Protein AF-A0A9P9SRN6-F1 (afdb_monomer_lite)

pLDDT: mean 82.01, std 15.77, range [33.56, 95.62]

Structure (mmCIF, N/CA/C/O backbone):
data_AF-A0A9P9SRN6-F1
#
_entry.id   AF-A0A9P9SRN6-F1
#
loop_
_atom_site.group_PDB
_atom_site.id
_atom_site.type_symbol
_atom_site.label_atom_id
_atom_site.label_alt_id
_atom_site.label_comp_id
_atom_site.label_asym_id
_atom_site.label_entity_id
_atom_site.label_seq_id
_atom_site.pdbx_PDB_ins_code
_atom_site.Cartn_x
_atom_site.Cartn_y
_atom_site.Cartn_z
_atom_site.occupancy
_atom_site.B_iso_or_equiv
_atom_site.auth_seq_id
_atom_site.auth_comp_id
_atom_site.auth_asym_id
_atom_site.auth_atom_id
_atom_site.pdbx_PDB_model_num
ATOM 1 N N . MET A 1 1 ? 17.552 -17.529 63.521 1.00 38.28 1 MET A N 1
ATOM 2 C CA . MET A 1 1 ? 16.503 -17.964 62.575 1.00 38.28 1 MET A CA 1
ATOM 3 C C . MET A 1 1 ? 16.502 -16.962 61.429 1.00 38.28 1 MET A C 1
ATOM 5 O O . MET A 1 1 ? 16.039 -15.848 61.618 1.00 38.28 1 MET A O 1
ATOM 9 N N . HIS A 1 2 ? 17.182 -17.277 60.326 1.00 33.56 2 HIS A N 1
ATOM 10 C CA . HIS A 1 2 ? 17.248 -16.427 59.132 1.00 33.56 2 HIS A CA 1
ATOM 11 C C . HIS A 1 2 ? 16.210 -16.946 58.132 1.00 33.56 2 HIS A C 1
ATOM 13 O O . HIS A 1 2 ? 16.307 -18.093 57.706 1.00 33.56 2 HIS A O 1
ATOM 19 N N . PHE A 1 3 ? 15.218 -16.123 57.796 1.00 37.53 3 PHE A N 1
ATOM 20 C CA . PHE A 1 3 ? 14.291 -16.382 56.696 1.00 37.53 3 PHE A CA 1
ATOM 21 C C . PHE A 1 3 ? 14.774 -15.595 55.477 1.00 37.53 3 PHE A C 1
ATOM 23 O O . PHE A 1 3 ? 14.625 -14.377 55.419 1.00 37.53 3 PHE A O 1
ATOM 30 N N . SER A 1 4 ? 15.374 -16.291 54.514 1.00 39.56 4 SER A N 1
ATOM 31 C CA . SER A 1 4 ? 15.637 -15.746 53.184 1.00 39.56 4 SER A CA 1
ATOM 32 C C . SER A 1 4 ? 14.358 -15.847 52.356 1.00 39.56 4 SER A C 1
ATOM 34 O O . SER A 1 4 ? 13.990 -16.930 51.910 1.00 39.56 4 SER A O 1
ATOM 36 N N . PHE A 1 5 ? 13.675 -14.720 52.157 1.00 40.72 5 PHE A N 1
ATOM 37 C CA . PHE A 1 5 ? 12.649 -14.588 51.124 1.00 40.72 5 PHE A CA 1
ATOM 38 C C . PHE A 1 5 ? 13.340 -14.286 49.792 1.00 40.72 5 PHE A C 1
ATOM 40 O O . PHE A 1 5 ? 13.878 -13.200 49.583 1.00 40.72 5 PHE A O 1
ATOM 47 N N . VAL A 1 6 ? 13.344 -15.276 48.903 1.00 45.03 6 VAL A N 1
ATOM 48 C CA . VAL A 1 6 ? 13.721 -15.116 47.498 1.00 45.03 6 VAL A CA 1
ATOM 49 C C . VAL A 1 6 ? 12.597 -14.339 46.81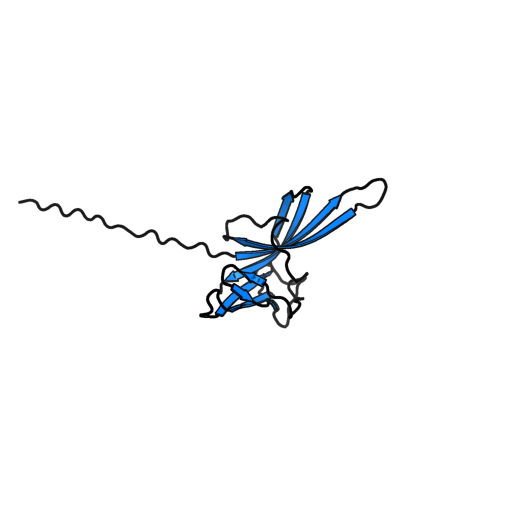3 1.00 45.03 6 VAL A C 1
ATOM 51 O O . VAL A 1 6 ? 11.523 -14.879 46.563 1.00 45.03 6 VAL A O 1
ATOM 54 N N . TYR A 1 7 ? 12.829 -13.058 46.528 1.00 41.28 7 TYR A N 1
ATOM 55 C CA . TYR A 1 7 ? 11.989 -12.290 45.612 1.00 41.28 7 TYR A CA 1
ATOM 56 C C . TYR A 1 7 ? 12.354 -12.678 44.175 1.00 41.28 7 TYR A C 1
ATOM 58 O O . TYR A 1 7 ? 13.201 -12.057 43.538 1.00 41.28 7 TYR A O 1
ATOM 66 N N . SER A 1 8 ? 11.708 -13.720 43.655 1.00 49.66 8 SER A N 1
ATOM 67 C CA . SER A 1 8 ? 11.585 -13.920 42.211 1.00 49.66 8 SER A CA 1
ATOM 68 C C . SER A 1 8 ? 10.419 -13.071 41.713 1.00 49.66 8 SER A C 1
ATOM 70 O O . SER A 1 8 ? 9.288 -13.542 41.628 1.00 49.66 8 SER A O 1
ATOM 72 N N . LEU A 1 9 ? 10.685 -11.801 41.409 1.00 47.06 9 LEU A N 1
ATOM 73 C CA . LEU A 1 9 ? 9.760 -10.977 40.635 1.00 47.06 9 LEU A CA 1
ATOM 74 C C . LEU A 1 9 ? 10.061 -11.177 39.150 1.00 47.06 9 LEU A C 1
ATOM 76 O O . LEU A 1 9 ? 10.939 -10.549 38.565 1.00 47.06 9 LEU A O 1
ATOM 80 N N . LEU A 1 10 ? 9.301 -12.111 38.580 1.00 48.94 10 LEU A N 1
ATOM 81 C CA . LEU A 1 10 ? 8.955 -12.186 37.168 1.00 48.94 10 LEU A CA 1
ATOM 82 C C . LEU A 1 10 ? 8.357 -10.838 36.741 1.00 48.94 10 LEU A C 1
ATOM 84 O O . LEU A 1 10 ? 7.170 -10.589 36.942 1.00 48.94 10 LEU A O 1
ATOM 88 N N . LEU A 1 11 ? 9.170 -9.962 36.156 1.00 50.97 11 LEU A N 1
ATOM 89 C CA . LEU A 1 11 ? 8.656 -8.869 35.340 1.00 50.97 11 LEU A CA 1
ATOM 90 C C . LEU A 1 11 ? 8.428 -9.421 33.939 1.00 50.97 11 LEU A C 1
ATOM 92 O O . LEU A 1 11 ? 9.333 -9.531 33.117 1.00 50.97 11 LEU A O 1
ATOM 96 N N . SER A 1 12 ? 7.180 -9.848 33.759 1.00 44.97 12 SER A N 1
ATOM 97 C CA . SER A 1 12 ? 6.431 -9.877 32.511 1.00 44.97 12 SER A CA 1
ATOM 98 C C . SER A 1 12 ? 7.068 -9.008 31.426 1.00 44.97 12 SER A C 1
ATOM 100 O O . SER A 1 12 ? 6.952 -7.781 31.450 1.00 44.97 12 SER A O 1
ATOM 102 N N . GLY A 1 13 ? 7.713 -9.662 30.461 1.00 36.66 13 GLY A N 1
ATOM 103 C CA . GLY A 1 13 ? 7.937 -9.055 29.163 1.00 36.66 13 GLY A CA 1
ATOM 104 C C . GLY A 1 13 ? 6.569 -8.699 28.602 1.00 36.66 13 GLY A C 1
ATOM 105 O O . GLY A 1 13 ? 5.765 -9.584 28.310 1.00 36.66 13 GLY A O 1
ATOM 106 N N . PHE A 1 14 ? 6.278 -7.406 28.509 1.00 41.09 14 PHE A N 1
ATOM 107 C CA . PHE A 1 14 ? 5.254 -6.935 27.598 1.00 41.09 14 PHE A CA 1
ATOM 108 C C . PHE A 1 14 ? 5.730 -7.367 26.215 1.00 41.09 14 PHE A C 1
ATOM 110 O O . PHE A 1 14 ? 6.653 -6.777 25.658 1.00 41.09 14 PHE A O 1
ATOM 117 N N . ALA A 1 15 ? 5.160 -8.451 25.693 1.00 38.47 15 ALA A N 1
ATOM 118 C CA . ALA A 1 15 ? 5.183 -8.682 24.267 1.00 38.47 15 ALA A CA 1
ATOM 119 C C . ALA A 1 15 ? 4.396 -7.513 23.673 1.00 38.47 15 ALA A C 1
ATOM 121 O O . ALA A 1 15 ? 3.167 -7.518 23.671 1.00 38.47 15 ALA A O 1
ATOM 122 N N . VAL A 1 16 ? 5.108 -6.461 23.268 1.00 42.44 16 VAL A N 1
ATOM 123 C CA . VAL A 1 16 ? 4.588 -5.520 22.286 1.00 42.44 16 VAL A CA 1
ATOM 124 C C . VAL A 1 16 ? 4.305 -6.395 21.076 1.00 42.44 16 VAL A C 1
ATOM 126 O O . VAL A 1 16 ? 5.230 -6.835 20.397 1.00 42.44 16 VAL A O 1
ATOM 129 N N . THR A 1 17 ? 3.044 -6.773 20.882 1.00 53.72 17 THR A N 1
ATOM 130 C CA . THR A 1 17 ? 2.614 -7.355 19.617 1.00 53.72 17 THR A CA 1
ATOM 131 C C . THR A 1 17 ? 2.920 -6.280 18.590 1.00 53.72 17 THR A C 1
ATOM 133 O O . THR A 1 17 ? 2.297 -5.218 18.637 1.00 53.72 17 THR A O 1
ATOM 136 N N . ALA A 1 18 ? 3.954 -6.488 17.773 1.00 57.84 18 ALA A N 1
ATOM 137 C CA . ALA A 1 18 ? 4.296 -5.555 16.713 1.00 57.84 18 ALA A CA 1
ATOM 138 C C . ALA A 1 18 ? 3.019 -5.306 15.907 1.00 57.84 18 ALA A C 1
ATOM 140 O O . ALA A 1 18 ? 2.361 -6.251 15.476 1.00 57.84 18 ALA A O 1
ATOM 141 N N . GLN A 1 19 ? 2.600 -4.049 15.836 1.00 73.81 19 GLN A N 1
ATOM 142 C CA . GLN A 1 19 ? 1.401 -3.684 15.108 1.00 73.81 19 GLN A CA 1
ATOM 143 C C . GLN A 1 19 ? 1.744 -3.774 13.624 1.00 73.81 19 GLN A C 1
ATOM 145 O O . GLN A 1 19 ? 2.650 -3.078 13.163 1.00 73.81 19 GLN A O 1
ATOM 150 N N . ASP A 1 20 ? 1.061 -4.655 12.898 1.00 87.00 20 ASP A N 1
ATOM 151 C CA . ASP A 1 20 ? 1.281 -4.779 11.463 1.00 87.00 20 ASP A CA 1
ATOM 152 C C . ASP A 1 20 ? 0.818 -3.503 10.760 1.00 87.00 20 ASP A C 1
ATOM 154 O O . ASP A 1 20 ? -0.278 -2.984 11.008 1.00 87.00 20 ASP A O 1
ATOM 158 N N . ILE A 1 21 ? 1.668 -3.011 9.868 1.00 93.06 21 ILE A N 1
ATOM 159 C CA . ILE A 1 21 ? 1.394 -1.878 8.997 1.00 93.06 21 ILE A CA 1
ATOM 160 C C . ILE A 1 21 ? 1.245 -2.368 7.559 1.00 93.06 21 ILE A C 1
ATOM 162 O O . ILE A 1 21 ? 1.921 -3.302 7.128 1.00 93.06 21 ILE A O 1
ATOM 166 N N . GLY A 1 22 ? 0.343 -1.729 6.822 1.00 94.19 22 GLY A N 1
ATOM 167 C CA . GLY A 1 22 ? 0.101 -2.008 5.412 1.00 94.19 22 GLY A CA 1
ATOM 168 C C . GLY A 1 22 ? 0.949 -1.088 4.554 1.00 94.19 22 GLY A C 1
ATOM 169 O O . GLY A 1 22 ? 0.802 0.127 4.649 1.00 94.19 22 GLY A O 1
ATOM 170 N N . ARG A 1 23 ? 1.827 -1.630 3.716 1.00 94.06 23 ARG A N 1
ATOM 171 C CA . ARG A 1 23 ? 2.611 -0.864 2.738 1.00 94.06 23 ARG A CA 1
ATOM 172 C C . ARG A 1 23 ? 2.051 -1.138 1.355 1.00 94.06 23 ARG A C 1
ATOM 174 O O . ARG A 1 23 ? 2.055 -2.282 0.914 1.00 94.06 23 ARG A O 1
ATOM 181 N N . PHE A 1 24 ? 1.569 -0.096 0.689 1.00 92.88 24 PHE A N 1
ATOM 182 C CA . PHE A 1 24 ? 1.016 -0.196 -0.657 1.00 92.88 24 PHE A CA 1
ATOM 183 C C . PHE A 1 24 ? 2.058 0.303 -1.640 1.00 92.88 24 PHE A C 1
ATOM 185 O O . PHE A 1 24 ? 2.528 1.442 -1.533 1.00 92.88 24 PHE A O 1
ATOM 192 N N . ALA A 1 25 ? 2.426 -0.559 -2.578 1.00 91.88 25 ALA A N 1
ATOM 193 C CA . ALA A 1 25 ? 3.502 -0.316 -3.516 1.00 91.88 25 ALA A CA 1
ATOM 194 C C . ALA A 1 25 ? 3.022 -0.462 -4.957 1.00 91.88 25 ALA A C 1
ATOM 196 O O . ALA A 1 25 ? 2.296 -1.393 -5.291 1.00 91.88 25 ALA A O 1
ATOM 197 N N . PHE A 1 26 ? 3.471 0.450 -5.812 1.00 90.44 26 PHE A N 1
ATOM 198 C CA . PHE A 1 26 ? 3.444 0.277 -7.256 1.00 90.44 26 PHE A CA 1
ATOM 199 C C . PHE A 1 26 ? 4.807 -0.248 -7.699 1.00 90.44 26 PHE A C 1
ATOM 201 O O . PHE A 1 26 ? 5.827 0.369 -7.390 1.00 90.44 26 PHE A O 1
ATOM 208 N N . CYS A 1 27 ? 4.834 -1.364 -8.418 1.00 90.62 27 CYS A N 1
ATOM 209 C CA . CYS A 1 27 ? 6.056 -1.994 -8.894 1.00 90.62 27 CYS A CA 1
ATOM 210 C C . CYS A 1 27 ? 6.036 -2.153 -10.412 1.00 90.62 27 CYS A C 1
ATOM 212 O O . CYS A 1 27 ? 5.070 -2.662 -10.977 1.00 90.62 27 CYS A O 1
ATOM 214 N N . ASN A 1 28 ? 7.152 -1.808 -11.051 1.00 90.56 28 ASN A N 1
ATOM 215 C CA . ASN A 1 28 ? 7.382 -1.984 -12.482 1.00 90.56 28 ASN A CA 1
ATOM 216 C C . ASN A 1 28 ? 8.615 -2.871 -12.711 1.00 90.56 28 ASN A C 1
ATOM 218 O O . ASN A 1 28 ? 9.631 -2.731 -12.024 1.00 90.56 28 ASN A O 1
ATOM 222 N N . SER A 1 29 ? 8.552 -3.755 -13.705 1.00 87.94 29 SER A N 1
ATOM 223 C CA . SER A 1 29 ? 9.737 -4.387 -14.295 1.00 87.94 29 SER A CA 1
ATOM 224 C C . SER A 1 29 ? 9.702 -4.253 -15.811 1.00 87.94 29 SER A C 1
ATOM 226 O O . SER A 1 29 ? 8.641 -4.337 -16.420 1.00 87.94 29 SER A O 1
ATOM 228 N N . CYS A 1 30 ? 10.863 -4.079 -16.441 1.00 86.81 30 CYS A N 1
ATOM 229 C CA . CYS A 1 30 ? 10.983 -3.999 -17.893 1.00 86.81 30 CYS A CA 1
ATOM 230 C C . CYS A 1 30 ? 12.084 -4.937 -18.388 1.00 86.81 30 CYS A C 1
ATOM 232 O O . CYS A 1 30 ? 13.203 -4.919 -17.875 1.00 86.81 30 CYS A O 1
ATOM 234 N N . ILE A 1 31 ? 11.788 -5.728 -19.420 1.00 86.69 31 ILE A N 1
ATOM 235 C CA . ILE A 1 31 ? 12.745 -6.627 -20.067 1.00 86.69 31 ILE A CA 1
ATOM 236 C C . ILE A 1 31 ? 12.874 -6.332 -21.555 1.00 86.69 31 ILE A C 1
ATOM 238 O O . ILE A 1 31 ? 11.900 -6.089 -22.265 1.00 86.69 31 ILE A O 1
ATOM 242 N N . GLN A 1 32 ? 14.104 -6.392 -22.054 1.00 85.19 32 GLN A N 1
ATOM 243 C CA . GLN A 1 32 ? 14.382 -6.221 -23.472 1.00 85.19 32 GLN A CA 1
ATOM 244 C C . GLN A 1 32 ? 14.133 -7.544 -24.212 1.00 85.19 32 GLN A C 1
ATOM 246 O O . GLN A 1 32 ? 14.917 -8.483 -24.086 1.00 85.19 32 GLN A O 1
ATOM 251 N N . ILE A 1 33 ? 13.066 -7.620 -25.013 1.00 84.44 33 ILE A N 1
ATOM 252 C CA . ILE A 1 33 ? 12.746 -8.802 -25.832 1.00 84.44 33 ILE A CA 1
ATOM 253 C C . ILE A 1 33 ? 13.074 -8.491 -27.301 1.00 84.44 33 ILE A C 1
ATOM 255 O O . ILE A 1 33 ? 12.196 -8.272 -28.130 1.00 84.44 33 ILE A O 1
ATOM 259 N N . GLY A 1 34 ? 14.370 -8.434 -27.624 1.00 82.19 34 GLY A N 1
ATOM 260 C CA . GLY A 1 34 ? 14.863 -8.227 -28.993 1.00 82.19 34 GLY A CA 1
ATOM 261 C C . GLY A 1 34 ? 15.070 -6.759 -29.412 1.00 82.19 34 GLY A C 1
ATOM 262 O O . GLY A 1 34 ? 15.174 -5.869 -28.561 1.00 82.19 34 GLY A O 1
ATOM 263 N N . PRO A 1 35 ? 15.216 -6.491 -30.727 1.00 77.94 35 PRO A N 1
ATOM 264 C CA . PRO A 1 35 ? 15.366 -5.135 -31.247 1.00 77.94 35 PRO A CA 1
ATOM 265 C C . PRO A 1 35 ? 14.014 -4.406 -31.201 1.00 77.94 35 PRO A C 1
ATOM 267 O O . PRO A 1 35 ? 13.132 -4.667 -32.014 1.00 77.94 35 PRO A O 1
ATOM 270 N N . GLY A 1 36 ? 13.844 -3.502 -30.236 1.00 82.75 36 GLY A N 1
ATOM 271 C CA . GLY A 1 36 ? 12.597 -2.765 -30.024 1.00 82.75 36 GLY A CA 1
ATOM 272 C C . GLY A 1 36 ? 12.556 -2.043 -28.679 1.00 82.75 36 GLY A C 1
ATOM 273 O O . GLY A 1 36 ? 13.564 -1.973 -27.974 1.00 82.75 36 GLY A O 1
ATOM 274 N N . ALA A 1 37 ? 11.390 -1.494 -28.333 1.00 83.62 37 ALA A N 1
ATOM 275 C CA . ALA A 1 37 ? 11.130 -0.985 -26.989 1.00 83.62 37 ALA A CA 1
ATOM 276 C C . ALA A 1 37 ? 11.100 -2.147 -25.971 1.00 83.62 37 ALA A C 1
ATOM 278 O O . ALA A 1 37 ? 10.718 -3.261 -26.344 1.00 83.62 37 ALA A O 1
ATOM 279 N N . PRO A 1 38 ? 11.496 -1.917 -24.707 1.00 84.88 38 PRO A N 1
ATOM 280 C CA . PRO A 1 38 ? 11.390 -2.933 -23.668 1.00 84.88 38 PRO A CA 1
ATOM 281 C C . PRO A 1 38 ? 9.921 -3.298 -23.408 1.00 84.88 38 PRO A C 1
ATOM 283 O O . PRO A 1 38 ? 9.031 -2.454 -23.500 1.00 84.88 38 PRO A O 1
ATOM 286 N N . SER A 1 39 ? 9.675 -4.561 -23.068 1.00 87.25 39 SER A N 1
ATOM 287 C CA . SER A 1 39 ? 8.380 -5.034 -22.580 1.00 87.25 39 SER A CA 1
ATOM 288 C C . SER A 1 39 ? 8.322 -4.804 -21.078 1.00 87.25 39 SER A C 1
ATOM 290 O O . SER A 1 39 ? 9.141 -5.368 -20.353 1.00 87.25 39 SER A O 1
ATOM 292 N N . CYS A 1 40 ? 7.368 -4.001 -20.619 1.00 86.75 40 CYS A N 1
ATOM 293 C CA . CYS A 1 40 ? 7.202 -3.674 -19.208 1.00 86.75 40 CYS A CA 1
ATOM 294 C C . CYS A 1 40 ? 5.958 -4.338 -18.612 1.00 86.75 40 CYS A C 1
ATOM 296 O O . CYS A 1 40 ? 4.958 -4.518 -19.306 1.00 86.75 40 CYS A O 1
ATOM 298 N N . THR A 1 41 ? 6.042 -4.681 -17.332 1.00 87.12 41 THR A N 1
ATOM 299 C CA . THR A 1 41 ? 4.962 -5.235 -16.517 1.00 87.12 41 THR A CA 1
ATOM 300 C C . THR A 1 41 ? 4.840 -4.396 -15.257 1.00 87.12 41 THR A C 1
ATOM 302 O O . THR A 1 41 ? 5.830 -4.211 -14.546 1.00 87.12 41 THR A O 1
ATOM 305 N N . ASP A 1 42 ? 3.622 -3.949 -14.981 1.00 87.75 42 ASP A N 1
ATOM 306 C CA . ASP A 1 42 ? 3.258 -3.130 -13.829 1.00 87.75 42 ASP A CA 1
ATOM 307 C C . ASP A 1 42 ? 2.332 -3.906 -12.888 1.00 87.75 42 ASP A C 1
ATOM 309 O O . ASP A 1 42 ? 1.571 -4.769 -13.335 1.00 87.75 42 ASP A O 1
ATOM 313 N N . GLY A 1 43 ? 2.381 -3.596 -11.593 1.00 87.56 43 GLY A N 1
ATOM 314 C CA . GLY A 1 43 ? 1.447 -4.129 -10.605 1.00 87.56 43 GLY A CA 1
ATOM 315 C C . GLY A 1 43 ? 1.398 -3.296 -9.328 1.00 87.56 43 GLY A C 1
ATOM 316 O O . GLY A 1 43 ? 2.374 -2.639 -8.964 1.00 87.56 43 GLY A O 1
ATOM 317 N N . HIS A 1 44 ? 0.254 -3.342 -8.650 1.00 88.75 44 HIS A N 1
ATOM 318 C CA . HIS A 1 44 ? 0.023 -2.696 -7.361 1.00 88.75 44 HIS A CA 1
ATOM 319 C C . HIS A 1 44 ? -0.151 -3.771 -6.297 1.00 88.75 44 HIS A C 1
ATOM 321 O O . HIS A 1 44 ? -0.959 -4.678 -6.481 1.00 88.75 44 HIS A O 1
ATOM 327 N N . TYR A 1 45 ? 0.588 -3.672 -5.194 1.00 90.44 45 TYR A N 1
ATOM 328 C CA . TYR A 1 45 ? 0.650 -4.706 -4.160 1.00 90.44 45 TYR A CA 1
ATOM 329 C C . TYR A 1 45 ? 0.503 -4.118 -2.759 1.00 90.44 45 TYR A C 1
ATOM 331 O O . TYR A 1 45 ? 0.866 -2.962 -2.526 1.00 90.44 45 TYR A O 1
ATOM 339 N N . VAL A 1 46 ? -0.015 -4.917 -1.823 1.00 92.31 46 VAL A N 1
ATOM 340 C CA . VAL A 1 46 ? -0.076 -4.569 -0.398 1.00 92.31 46 VAL A CA 1
ATOM 341 C C . VAL A 1 46 ? 0.664 -5.598 0.445 1.00 92.31 46 VAL A C 1
ATOM 343 O O . VAL A 1 46 ? 0.317 -6.776 0.462 1.00 92.31 46 VAL A O 1
ATOM 346 N N . HIS A 1 47 ? 1.643 -5.124 1.207 1.00 93.56 47 HIS A N 1
ATOM 347 C CA . HIS A 1 47 ? 2.339 -5.921 2.206 1.00 93.56 47 HIS A CA 1
ATOM 348 C C . HIS A 1 47 ? 1.849 -5.577 3.610 1.00 93.56 47 HIS A C 1
ATOM 350 O O . HIS A 1 47 ? 1.900 -4.412 4.007 1.00 93.56 47 HIS A O 1
ATOM 356 N N . TRP A 1 48 ? 1.450 -6.582 4.386 1.00 93.69 48 TRP A N 1
ATOM 357 C CA . TRP A 1 48 ? 1.168 -6.431 5.813 1.00 93.69 48 TRP A CA 1
ATOM 358 C C . TRP A 1 48 ? 2.274 -7.081 6.632 1.00 93.69 48 TRP A C 1
ATOM 360 O O . TRP A 1 48 ? 2.535 -8.274 6.496 1.00 93.69 48 TRP A O 1
ATOM 370 N N . GLY A 1 49 ? 2.902 -6.299 7.501 1.00 91.62 49 GLY A N 1
ATOM 371 C CA . GLY A 1 49 ? 3.949 -6.801 8.381 1.00 91.62 49 GLY A CA 1
ATOM 372 C C . GLY A 1 49 ? 4.420 -5.750 9.380 1.00 91.62 49 GLY A C 1
ATOM 373 O O . GLY A 1 49 ? 3.940 -4.613 9.355 1.00 91.62 49 GLY A O 1
ATOM 374 N N . PRO A 1 50 ? 5.389 -6.087 10.244 1.00 89.44 50 PRO A N 1
ATOM 375 C CA . PRO A 1 50 ? 5.854 -5.183 11.289 1.00 89.44 50 PRO A CA 1
ATOM 376 C C . PRO A 1 50 ? 6.473 -3.899 10.709 1.00 89.44 50 PRO A C 1
ATOM 378 O O . PRO A 1 50 ? 6.990 -3.886 9.588 1.00 89.44 50 PRO A O 1
ATOM 381 N N . GLU A 1 51 ? 6.449 -2.805 11.478 1.00 84.69 51 GLU A N 1
ATOM 382 C CA . GLU A 1 51 ? 6.957 -1.487 11.044 1.00 84.69 51 GLU A CA 1
ATOM 383 C C . GLU A 1 51 ? 8.450 -1.500 10.668 1.00 84.69 51 GLU A C 1
ATOM 385 O O . GLU A 1 51 ? 8.830 -0.914 9.655 1.00 84.69 51 GLU A O 1
ATOM 390 N N . ASP A 1 52 ? 9.265 -2.268 11.391 1.00 81.94 52 ASP A N 1
ATOM 391 C CA . ASP A 1 52 ? 10.695 -2.468 11.095 1.00 81.94 52 ASP A CA 1
ATOM 392 C C . ASP A 1 52 ? 10.965 -3.701 10.202 1.00 81.94 52 ASP A C 1
ATOM 394 O O . ASP A 1 52 ? 12.101 -4.160 10.077 1.00 81.94 52 ASP A O 1
ATOM 398 N N . GLY A 1 53 ? 9.909 -4.290 9.633 1.00 82.06 53 GLY A N 1
ATOM 399 C CA . GLY A 1 53 ? 9.969 -5.482 8.792 1.00 82.06 53 GLY A CA 1
ATOM 400 C C . GLY A 1 53 ? 10.359 -5.220 7.340 1.00 82.06 53 GLY A C 1
ATOM 401 O O . GLY A 1 53 ? 10.727 -4.114 6.939 1.00 82.06 53 GLY A O 1
ATOM 402 N N . GLU A 1 54 ? 10.243 -6.270 6.531 1.00 85.94 54 GLU A N 1
ATOM 403 C CA . GLU A 1 54 ? 10.387 -6.167 5.082 1.00 85.94 54 GLU A CA 1
ATOM 404 C C . GLU A 1 54 ? 9.340 -5.203 4.500 1.00 85.94 54 GLU A C 1
ATOM 406 O O . GLU A 1 54 ? 8.229 -5.046 5.009 1.00 85.94 54 GLU A O 1
ATOM 411 N N . LYS A 1 55 ? 9.717 -4.512 3.422 1.00 85.88 55 LYS A N 1
ATOM 412 C CA . LYS A 1 55 ? 8.865 -3.504 2.779 1.00 85.88 55 LYS A CA 1
ATOM 413 C C . LYS A 1 55 ? 7.765 -4.109 1.896 1.00 85.88 55 LYS A C 1
ATOM 415 O O . LYS A 1 55 ? 6.872 -3.377 1.478 1.00 85.88 55 LYS A O 1
ATOM 420 N N . GLY A 1 56 ? 7.845 -5.412 1.641 1.00 84.88 56 GLY A N 1
ATOM 421 C CA . GLY A 1 56 ? 7.035 -6.149 0.680 1.00 84.88 56 GLY A CA 1
ATOM 422 C C . GLY A 1 56 ? 7.876 -6.779 -0.425 1.00 84.88 56 GLY A C 1
ATOM 423 O O . GLY A 1 56 ? 9.087 -6.558 -0.514 1.00 84.88 56 GLY A O 1
ATOM 424 N N . ASN A 1 57 ? 7.221 -7.579 -1.253 1.00 83.75 57 ASN A N 1
ATOM 425 C CA . ASN A 1 57 ? 7.781 -8.251 -2.415 1.00 83.75 57 ASN A CA 1
ATOM 426 C C . ASN A 1 57 ? 6.716 -8.380 -3.518 1.00 83.75 57 ASN A C 1
ATOM 428 O O . ASN A 1 57 ? 5.525 -8.172 -3.299 1.00 83.75 57 ASN A O 1
ATOM 432 N N . CYS A 1 58 ? 7.133 -8.739 -4.726 1.00 77.69 58 CYS A N 1
ATOM 433 C CA . CYS A 1 58 ? 6.223 -8.817 -5.872 1.00 77.69 58 CYS A CA 1
ATOM 434 C C . CYS A 1 58 ? 5.122 -9.906 -5.754 1.00 77.69 58 CYS A C 1
ATOM 436 O O . CYS A 1 58 ? 4.236 -9.966 -6.605 1.00 77.69 58 CYS A O 1
ATOM 438 N N . ASN A 1 59 ? 5.248 -10.843 -4.800 1.00 83.62 59 ASN A N 1
ATOM 439 C CA . ASN A 1 59 ? 4.300 -11.942 -4.588 1.00 83.62 59 ASN A CA 1
ATOM 440 C C . ASN A 1 59 ? 3.238 -11.571 -3.549 1.00 83.62 59 ASN A C 1
ATOM 442 O O . ASN A 1 59 ? 2.380 -12.402 -3.240 1.00 83.62 59 ASN A O 1
ATOM 446 N N . ASP A 1 60 ? 3.316 -10.364 -2.987 1.00 88.69 60 ASP A N 1
ATOM 447 C CA . ASP A 1 60 ? 2.273 -9.841 -2.123 1.00 88.69 60 ASP A CA 1
ATOM 448 C C . ASP A 1 60 ? 0.930 -9.774 -2.877 1.00 88.69 60 ASP A C 1
ATOM 450 O O . ASP A 1 60 ? 0.895 -9.692 -4.111 1.00 88.69 60 ASP A O 1
ATOM 454 N N . PRO A 1 61 ? -0.206 -9.829 -2.162 1.00 89.00 61 PRO A N 1
ATOM 455 C CA . PRO A 1 61 ? -1.515 -9.711 -2.783 1.00 89.00 61 PRO A CA 1
ATOM 456 C C . PRO A 1 61 ? -1.656 -8.401 -3.572 1.00 89.00 61 PRO A C 1
ATOM 458 O O . PRO A 1 61 ? -1.211 -7.347 -3.100 1.00 89.00 61 PRO A O 1
ATOM 461 N N . PRO A 1 62 ? -2.303 -8.434 -4.751 1.00 87.88 62 PRO A N 1
ATOM 462 C CA . PRO A 1 62 ? -2.564 -7.221 -5.499 1.00 87.88 62 PRO A CA 1
ATOM 463 C C . PRO A 1 62 ? -3.562 -6.329 -4.757 1.00 87.88 62 PRO A C 1
ATOM 465 O O . PRO A 1 62 ? -4.470 -6.816 -4.078 1.00 87.88 62 PRO A O 1
ATOM 468 N N . THR A 1 63 ? -3.420 -5.018 -4.913 1.00 84.50 63 THR A N 1
ATOM 469 C CA . THR A 1 63 ? -4.408 -4.054 -4.413 1.00 84.50 63 THR A CA 1
ATOM 470 C C . THR A 1 63 ? -5.506 -3.868 -5.461 1.00 84.50 63 THR A C 1
ATOM 472 O O . THR A 1 63 ? -5.247 -3.991 -6.659 1.00 84.50 63 THR A O 1
ATOM 475 N N . PRO A 1 64 ? -6.742 -3.545 -5.051 1.00 79.94 64 PRO A N 1
ATOM 476 C CA . PRO A 1 64 ? -7.813 -3.263 -6.000 1.00 79.94 64 PRO A CA 1
ATOM 477 C C . PRO A 1 64 ? -7.806 -1.816 -6.519 1.00 79.94 64 PRO A C 1
ATOM 479 O O . PRO A 1 64 ? -8.790 -1.380 -7.112 1.00 79.94 64 PRO A O 1
ATOM 482 N N . PHE A 1 65 ? -6.757 -1.040 -6.240 1.00 78.75 65 PHE A N 1
ATOM 483 C CA . PHE A 1 65 ? -6.712 0.373 -6.590 1.00 78.75 65 PHE A CA 1
ATOM 484 C C . PHE A 1 65 ? -5.312 0.850 -6.960 1.00 78.75 65 PHE A C 1
ATOM 486 O O . PHE A 1 65 ? -4.328 0.560 -6.274 1.00 78.75 65 PHE A O 1
ATOM 493 N N . ASP A 1 66 ? -5.263 1.675 -8.002 1.00 75.38 66 ASP A N 1
ATOM 494 C CA . ASP A 1 66 ? -4.016 2.080 -8.644 1.00 75.38 66 ASP A CA 1
ATOM 495 C C . ASP A 1 66 ? -3.438 3.379 -8.048 1.00 75.38 66 ASP A C 1
ATOM 497 O O . ASP A 1 66 ? -2.280 3.727 -8.285 1.00 75.38 66 ASP A O 1
ATOM 501 N N . SER A 1 67 ? -4.213 4.118 -7.239 1.00 78.56 67 SER A N 1
ATOM 502 C CA . SER A 1 67 ? -3.746 5.359 -6.611 1.00 78.56 67 SER A CA 1
ATOM 503 C C . SER A 1 67 ? -4.377 5.636 -5.247 1.00 78.56 67 SER A C 1
ATOM 505 O O . SER A 1 67 ? -5.468 5.177 -4.929 1.00 78.56 67 SER A O 1
ATOM 507 N N . ALA A 1 68 ? -3.702 6.451 -4.433 1.00 83.06 68 ALA A N 1
ATOM 508 C CA . ALA A 1 68 ? -4.172 6.810 -3.095 1.00 83.06 68 ALA A CA 1
ATOM 509 C C . ALA A 1 68 ? -5.530 7.534 -3.056 1.00 83.06 68 ALA A C 1
ATOM 511 O O . ALA A 1 68 ? -6.148 7.595 -2.002 1.00 83.06 68 ALA A O 1
ATOM 512 N N . CYS A 1 69 ? -5.987 8.098 -4.175 1.00 86.69 69 CYS A N 1
ATOM 513 C CA . CYS A 1 69 ? -7.230 8.869 -4.231 1.00 86.69 69 CYS A CA 1
ATOM 514 C C . CYS A 1 69 ? -8.334 8.191 -5.035 1.00 86.69 69 CYS A C 1
ATOM 516 O O . CYS A 1 69 ? -9.485 8.622 -4.981 1.00 86.69 69 CYS A O 1
ATOM 518 N N . GLU A 1 70 ? -8.003 7.135 -5.767 1.00 77.50 70 GLU A N 1
ATOM 519 C CA . GLU A 1 70 ? -8.945 6.416 -6.609 1.00 77.50 70 GLU A CA 1
ATOM 520 C C . GLU A 1 70 ? -9.144 5.037 -6.015 1.00 77.50 70 GLU A C 1
ATOM 522 O O . GLU A 1 70 ? -8.408 4.117 -6.334 1.00 77.50 70 GLU A O 1
ATOM 527 N N . ALA A 1 71 ? -10.133 4.887 -5.140 1.00 70.38 71 ALA A N 1
ATOM 528 C CA . ALA A 1 71 ? -10.555 3.566 -4.710 1.00 70.38 71 ALA A CA 1
ATOM 529 C C . ALA A 1 71 ? -11.804 3.145 -5.465 1.00 70.38 71 ALA A C 1
ATOM 531 O O . ALA A 1 71 ? -12.808 3.865 -5.494 1.00 70.38 71 ALA A O 1
ATOM 532 N N . ASP A 1 72 ? -11.762 1.942 -6.029 1.00 67.12 72 ASP A N 1
ATOM 533 C CA . ASP A 1 72 ? -12.983 1.264 -6.414 1.00 67.12 72 ASP A CA 1
ATOM 534 C C . ASP A 1 72 ? -13.739 0.890 -5.134 1.00 67.12 72 ASP A C 1
ATOM 536 O O . ASP A 1 72 ? -13.395 -0.056 -4.425 1.00 67.12 72 ASP A O 1
ATOM 540 N N . SER A 1 73 ? -14.788 1.659 -4.838 1.00 58.62 73 SER A N 1
ATOM 541 C CA . SER A 1 73 ? -15.676 1.468 -3.684 1.00 58.62 73 SER A CA 1
ATOM 542 C C . SER A 1 73 ? -16.308 0.069 -3.576 1.00 58.62 73 SER A C 1
ATOM 544 O O . SER A 1 73 ? -16.935 -0.233 -2.561 1.00 58.62 73 SER A O 1
ATOM 546 N N . SER A 1 74 ? -16.173 -0.779 -4.602 1.00 62.31 74 SER A N 1
ATOM 547 C CA . SER A 1 74 ? -16.667 -2.158 -4.604 1.00 62.31 74 SER A CA 1
ATOM 548 C C . SER A 1 74 ? -15.675 -3.196 -4.063 1.00 62.31 74 SER A C 1
ATOM 550 O O . SER A 1 74 ? -16.088 -4.323 -3.781 1.00 62.31 74 SER A O 1
ATOM 552 N N . SER A 1 75 ? -14.401 -2.837 -3.879 1.00 79.50 75 SER A N 1
ATOM 553 C CA . SER A 1 75 ? -13.355 -3.788 -3.502 1.00 79.50 75 SER A CA 1
ATOM 554 C C . SER A 1 75 ? -12.881 -3.605 -2.062 1.00 79.50 75 SER A C 1
ATOM 556 O O . SER A 1 75 ? -12.490 -2.515 -1.640 1.00 79.50 75 SER A O 1
ATOM 558 N N . ASN A 1 76 ? -12.885 -4.702 -1.304 1.00 88.44 76 ASN A N 1
ATOM 559 C CA . ASN A 1 76 ? -12.334 -4.728 0.045 1.00 88.44 76 ASN A CA 1
ATOM 560 C C . ASN A 1 76 ? -10.832 -5.011 0.018 1.00 88.44 76 ASN A C 1
ATOM 562 O O . ASN A 1 76 ? -10.324 -5.705 -0.862 1.00 88.44 76 ASN A O 1
ATOM 566 N N . ILE A 1 77 ? -10.145 -4.511 1.038 1.00 89.25 77 ILE A N 1
ATOM 567 C CA . ILE A 1 77 ? -8.753 -4.820 1.328 1.00 89.25 77 ILE A CA 1
ATOM 568 C C . ILE A 1 77 ? -8.734 -5.743 2.533 1.00 89.25 77 ILE A C 1
ATOM 570 O O . ILE A 1 77 ? -9.256 -5.399 3.599 1.00 89.25 77 ILE A O 1
ATOM 574 N N . ASP A 1 78 ? -8.102 -6.895 2.360 1.00 91.06 78 ASP A N 1
ATOM 575 C CA . ASP A 1 78 ? -7.819 -7.795 3.463 1.00 91.06 78 ASP A CA 1
ATOM 576 C C . ASP A 1 78 ? -6.673 -7.227 4.300 1.00 91.06 78 ASP A C 1
ATOM 578 O O . ASP A 1 78 ? -5.632 -6.822 3.781 1.00 91.06 78 ASP A O 1
ATOM 582 N N . THR A 1 79 ? -6.891 -7.177 5.608 1.00 91.50 79 THR A N 1
ATOM 583 C CA . THR A 1 79 ? -5.942 -6.716 6.622 1.00 91.50 79 THR A CA 1
ATOM 584 C C . THR A 1 79 ? -5.773 -7.808 7.683 1.00 91.50 79 THR A C 1
ATOM 586 O O . THR A 1 79 ? -6.654 -8.661 7.825 1.00 91.50 79 THR A O 1
ATOM 589 N N . PRO A 1 80 ? -4.718 -7.755 8.512 1.00 91.62 80 PRO A N 1
ATOM 590 C CA . PRO A 1 80 ? -4.541 -8.687 9.628 1.00 91.62 80 PRO A CA 1
ATOM 591 C C . PRO A 1 80 ? -5.689 -8.685 10.648 1.00 91.62 80 PRO A C 1
ATOM 593 O O . PRO A 1 80 ? -5.824 -9.623 11.428 1.00 91.62 80 PRO A O 1
ATOM 596 N N . LEU A 1 81 ? -6.508 -7.627 10.679 1.00 90.88 81 LEU A N 1
ATOM 597 C CA . LEU A 1 81 ? -7.637 -7.510 11.599 1.00 90.88 81 LEU A CA 1
ATOM 598 C C . LEU A 1 81 ? -8.977 -7.891 10.969 1.00 90.88 81 LEU A C 1
ATOM 600 O O . LEU A 1 81 ? -9.957 -7.985 11.705 1.00 90.88 81 LEU A O 1
ATOM 604 N N . GLY A 1 82 ? -9.052 -8.085 9.653 1.00 91.25 82 GLY A N 1
ATOM 605 C CA . GLY A 1 82 ? -10.291 -8.310 8.910 1.00 91.25 82 GLY A CA 1
ATOM 606 C C . GLY A 1 82 ? -10.275 -7.628 7.543 1.00 91.25 82 GLY A C 1
ATOM 607 O O . GLY A 1 82 ? -9.249 -7.119 7.105 1.00 91.25 82 GLY A O 1
ATOM 608 N N . SER A 1 83 ? -11.423 -7.583 6.873 1.00 91.06 83 SER A N 1
ATOM 609 C CA . SER A 1 83 ? -11.554 -7.033 5.518 1.00 91.06 83 SER A CA 1
ATOM 610 C C . SER A 1 83 ? -12.456 -5.797 5.509 1.00 91.06 83 SER A C 1
ATOM 612 O O . SER A 1 83 ? -13.462 -5.751 6.230 1.00 91.06 83 SER A O 1
ATOM 614 N N . GLY A 1 84 ? -12.107 -4.781 4.721 1.00 91.06 84 GLY A N 1
ATOM 615 C CA . GLY A 1 84 ? -12.913 -3.563 4.605 1.00 91.06 84 GLY A CA 1
ATOM 616 C C . GLY A 1 84 ? -12.542 -2.684 3.410 1.00 91.06 84 GLY A C 1
ATOM 617 O O . GLY A 1 84 ? -11.434 -2.806 2.885 1.00 91.06 84 GLY A O 1
ATOM 618 N N . PRO A 1 85 ? -13.448 -1.803 2.960 1.00 91.38 85 PRO A N 1
ATOM 619 C CA . PRO A 1 85 ? -13.169 -0.872 1.874 1.00 91.38 85 PRO A CA 1
ATOM 620 C C . PRO A 1 85 ? -12.178 0.215 2.301 1.00 91.38 85 PRO A C 1
ATOM 622 O O . PRO A 1 85 ? -12.157 0.649 3.459 1.00 91.38 85 PRO A O 1
ATOM 625 N N . TYR A 1 86 ? -11.404 0.705 1.334 1.00 90.94 86 TYR A N 1
ATOM 626 C CA . TYR A 1 86 ? -10.655 1.950 1.471 1.00 90.94 86 TYR A CA 1
ATOM 627 C C . TYR A 1 86 ? -11.539 3.144 1.127 1.00 90.94 86 TYR A C 1
ATOM 629 O O . TYR A 1 86 ? -12.212 3.163 0.098 1.00 90.94 86 TYR A O 1
ATOM 637 N N . SER A 1 87 ? -11.503 4.161 1.980 1.00 91.25 87 SER A N 1
ATOM 638 C CA . SER A 1 87 ? -12.168 5.439 1.762 1.00 91.25 87 SER A CA 1
ATOM 639 C C . SER A 1 87 ? -11.117 6.546 1.699 1.00 91.25 87 SER A C 1
ATOM 641 O O . SER A 1 87 ? -10.534 6.861 2.743 1.00 91.25 87 SER A O 1
ATOM 643 N N . 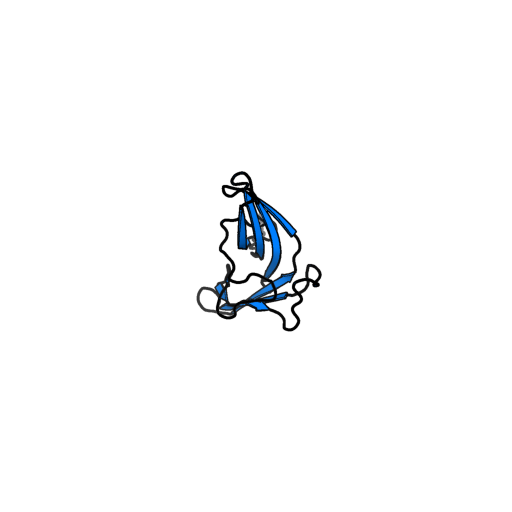PRO A 1 88 ? -10.877 7.164 0.528 1.00 91.62 88 PRO A N 1
ATOM 644 C CA . PRO A 1 88 ? -10.017 8.337 0.439 1.00 91.62 88 PRO A CA 1
ATOM 645 C C . PRO A 1 88 ? -10.633 9.521 1.196 1.00 91.62 88 PRO A C 1
ATOM 647 O O . PRO A 1 88 ? -11.850 9.585 1.412 1.00 91.62 88 PRO A O 1
ATOM 650 N N . VAL A 1 89 ? -9.794 10.474 1.597 1.00 92.12 89 VAL A N 1
ATOM 651 C CA . VAL A 1 89 ? -10.266 11.763 2.122 1.00 92.12 89 VAL A CA 1
ATOM 652 C C . VAL A 1 89 ? -10.928 12.591 1.002 1.00 92.12 89 VAL A C 1
ATOM 654 O O . VAL A 1 89 ? -10.558 12.439 -0.160 1.00 92.12 89 VAL A O 1
ATOM 657 N N . PRO A 1 90 ? -11.890 13.486 1.308 1.00 86.25 90 PRO A N 1
ATOM 658 C CA . PRO A 1 90 ? -12.630 14.235 0.282 1.00 86.25 90 PRO A CA 1
ATOM 659 C C . PRO A 1 90 ? -11.765 15.087 -0.661 1.00 86.25 90 PRO A C 1
ATOM 661 O O . PRO A 1 90 ? -12.080 15.184 -1.842 1.00 86.25 90 PRO A O 1
ATOM 664 N N . ASP A 1 91 ? -10.672 15.661 -0.154 1.00 85.62 91 ASP A N 1
ATOM 665 C CA . ASP A 1 91 ? -9.742 16.517 -0.905 1.00 85.62 91 ASP A CA 1
ATOM 666 C C . ASP A 1 91 ? -8.409 15.796 -1.161 1.00 85.62 91 ASP A C 1
ATOM 668 O O . ASP A 1 91 ? -7.326 16.345 -0.960 1.00 85.62 91 ASP A O 1
ATOM 672 N N . CYS A 1 92 ? -8.483 14.514 -1.521 1.00 85.31 92 CYS A N 1
ATOM 673 C CA . CYS A 1 92 ? -7.299 13.689 -1.707 1.00 85.31 92 CYS A CA 1
ATOM 674 C C . CYS A 1 92 ? -6.426 14.212 -2.862 1.00 85.31 92 CYS A C 1
ATOM 676 O O . CYS A 1 92 ? -6.878 14.312 -4.003 1.00 85.31 92 CYS A O 1
ATOM 678 N N . ASP A 1 93 ? -5.157 14.500 -2.566 1.00 84.19 93 ASP A N 1
ATOM 679 C CA . ASP A 1 93 ? -4.155 14.951 -3.536 1.00 84.19 93 ASP A CA 1
ATOM 680 C C . ASP A 1 93 ? -3.020 13.922 -3.659 1.00 84.19 93 ASP A C 1
ATOM 682 O O . ASP A 1 93 ? -2.019 13.965 -2.942 1.00 84.19 93 ASP A O 1
ATOM 686 N N . ALA A 1 94 ? -3.174 12.964 -4.578 1.00 74.31 94 ALA A N 1
ATOM 687 C CA . ALA A 1 94 ? -2.222 11.864 -4.748 1.00 74.31 94 A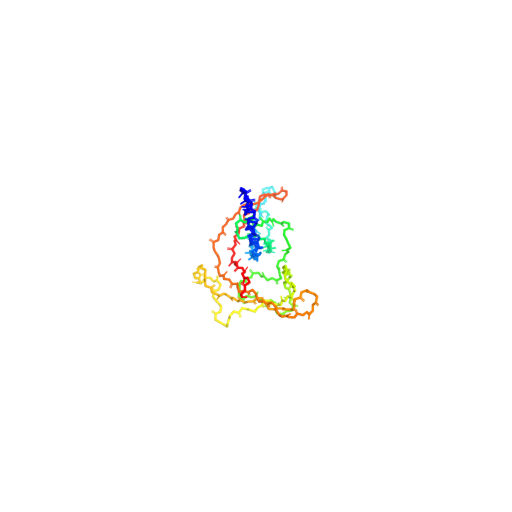LA A CA 1
ATOM 688 C C . ALA A 1 94 ? -0.811 12.333 -5.149 1.00 74.31 94 ALA A C 1
ATOM 690 O O . ALA A 1 94 ? 0.168 11.631 -4.859 1.00 74.31 94 ALA A O 1
ATOM 691 N N . GLY A 1 95 ? -0.710 13.477 -5.834 1.00 74.12 95 GLY A N 1
ATOM 692 C CA . GLY A 1 95 ? 0.520 13.963 -6.461 1.00 74.12 95 GLY A CA 1
ATOM 693 C C . GLY A 1 95 ? 1.223 15.086 -5.699 1.00 74.12 95 GLY A C 1
ATOM 694 O O . GLY A 1 95 ? 2.444 15.194 -5.805 1.00 74.12 95 GLY A O 1
ATOM 695 N N . GLY A 1 96 ? 0.480 15.903 -4.948 1.00 81.12 96 GLY A N 1
ATOM 696 C CA . GLY A 1 96 ? 1.001 17.071 -4.232 1.00 81.12 96 GLY A CA 1
ATOM 697 C C . GLY A 1 96 ? 1.102 16.922 -2.712 1.00 81.12 96 GLY A C 1
ATOM 698 O O . GLY A 1 96 ? 1.751 17.754 -2.079 1.00 81.12 96 GLY A O 1
ATOM 699 N N . ALA A 1 97 ? 0.517 15.877 -2.116 1.00 88.31 97 ALA A N 1
ATOM 700 C CA . ALA A 1 97 ? 0.601 15.652 -0.674 1.00 88.31 97 ALA A CA 1
ATOM 701 C C . ALA A 1 97 ? 2.028 15.296 -0.213 1.00 88.31 97 ALA A C 1
ATOM 703 O O . ALA A 1 97 ? 2.699 14.449 -0.810 1.00 88.31 97 ALA A O 1
ATOM 704 N N . GLU A 1 98 ? 2.473 15.900 0.893 1.00 92.50 98 GLU A N 1
ATOM 705 C CA . GLU A 1 98 ? 3.740 15.547 1.544 1.00 92.50 98 GLU A CA 1
ATOM 706 C C . GLU A 1 98 ? 3.635 14.171 2.236 1.00 92.50 98 GLU A C 1
ATOM 708 O O . GLU A 1 98 ? 2.554 13.818 2.732 1.00 92.50 98 GLU A O 1
ATOM 713 N N . PRO A 1 99 ? 4.730 13.385 2.320 1.00 93.44 99 PRO A N 1
ATOM 714 C CA . PRO A 1 99 ? 4.758 12.158 3.115 1.00 93.44 99 PRO A CA 1
ATOM 715 C C . PRO A 1 99 ? 4.258 12.388 4.550 1.00 93.44 99 PRO A C 1
ATOM 717 O O . PRO A 1 99 ? 4.577 13.394 5.181 1.00 93.44 99 PRO A O 1
ATOM 720 N N . GLY A 1 100 ? 3.449 11.461 5.063 1.00 92.25 100 GLY A N 1
ATOM 721 C CA . GLY A 1 100 ? 2.765 11.581 6.354 1.00 92.25 100 GLY A CA 1
ATOM 722 C C . GLY A 1 100 ? 1.405 12.292 6.306 1.00 92.25 100 GLY A C 1
ATOM 723 O O . GLY A 1 100 ? 0.705 12.317 7.317 1.00 92.25 100 GLY A O 1
ATOM 724 N N . THR A 1 101 ? 0.984 12.832 5.157 1.00 95.12 101 THR A N 1
ATOM 725 C CA . THR A 1 101 ? -0.373 13.382 4.978 1.00 95.12 101 THR A CA 1
ATOM 726 C C . THR A 1 101 ? -1.411 12.262 4.984 1.00 95.12 101 THR A C 1
ATOM 728 O O . THR A 1 101 ? -1.215 11.247 4.321 1.00 95.12 101 THR A O 1
ATOM 731 N N . LEU A 1 102 ? -2.527 12.424 5.703 1.00 94.19 102 LEU A N 1
ATOM 732 C CA . LEU A 1 102 ? -3.626 11.451 5.686 1.00 94.19 102 LEU A CA 1
ATOM 733 C C . LEU A 1 102 ? -4.297 11.435 4.305 1.00 94.19 102 LEU A C 1
ATOM 735 O O . LEU A 1 102 ? -4.826 12.451 3.864 1.00 94.19 102 LEU A O 1
ATOM 739 N N . MET A 1 103 ? -4.314 10.269 3.665 1.00 93.69 103 MET A N 1
ATOM 740 C CA . MET A 1 103 ? -4.883 10.069 2.327 1.00 93.69 103 MET A CA 1
ATOM 741 C C . MET A 1 103 ? -6.232 9.356 2.369 1.00 93.69 103 MET A C 1
ATOM 743 O O . MET A 1 103 ? -7.073 9.563 1.501 1.00 93.69 103 MET A O 1
ATOM 747 N N . GLY A 1 104 ? -6.466 8.544 3.399 1.00 93.19 104 GLY A N 1
ATOM 748 C CA . GLY A 1 104 ? -7.715 7.815 3.566 1.00 93.19 104 GLY A CA 1
ATOM 749 C C . GLY A 1 104 ? -7.670 6.858 4.745 1.00 93.19 104 GLY A C 1
ATOM 750 O O . GLY A 1 104 ? -6.712 6.846 5.522 1.00 93.19 104 GLY A O 1
ATOM 751 N N . SER A 1 105 ? -8.701 6.030 4.857 1.00 94.12 105 SER A N 1
ATOM 752 C CA . SER A 1 105 ? -8.781 5.001 5.889 1.00 94.12 105 SER A CA 1
ATOM 753 C C . SER A 1 105 ? -9.385 3.711 5.343 1.00 94.12 105 SER A C 1
ATOM 755 O O . SER A 1 105 ? -10.279 3.747 4.500 1.00 94.12 105 SER A O 1
ATOM 757 N N . ILE A 1 106 ? -8.950 2.574 5.885 1.00 93.31 106 ILE A N 1
ATOM 758 C CA . ILE A 1 106 ? -9.593 1.268 5.690 1.00 93.31 106 ILE A CA 1
ATOM 759 C C . ILE A 1 106 ? -10.424 0.985 6.933 1.00 93.31 106 ILE A C 1
ATOM 761 O O . ILE A 1 106 ? -9.884 0.971 8.042 1.00 93.31 106 ILE A O 1
ATOM 765 N N . ILE A 1 107 ? -11.728 0.778 6.764 1.00 93.19 107 ILE A N 1
ATOM 766 C CA . ILE A 1 107 ? -12.646 0.523 7.880 1.00 93.19 107 ILE A CA 1
ATOM 767 C C . ILE A 1 107 ? -13.454 -0.725 7.564 1.00 93.19 107 ILE A C 1
ATOM 769 O O . ILE A 1 107 ? -14.116 -0.794 6.535 1.00 93.19 107 ILE A O 1
ATOM 773 N N . GLY A 1 108 ? -13.431 -1.701 8.465 1.00 92.06 108 GLY A N 1
ATOM 774 C CA . GLY A 1 108 ? -14.109 -2.974 8.253 1.00 92.06 108 GLY A CA 1
ATOM 775 C C . GLY A 1 108 ? -14.496 -3.666 9.549 1.00 92.06 108 GLY A C 1
ATOM 776 O O . GLY A 1 108 ? -14.274 -3.160 10.652 1.00 92.06 108 GLY A O 1
ATOM 777 N N . LEU A 1 109 ? -15.100 -4.843 9.414 1.00 90.81 109 LEU A N 1
ATOM 778 C CA . LEU A 1 109 ? -15.427 -5.693 10.554 1.00 90.81 109 LEU A CA 1
ATOM 779 C C . LEU A 1 109 ? -14.211 -6.525 10.939 1.00 90.81 109 LEU A C 1
ATOM 781 O O . LEU A 1 109 ? -13.519 -7.059 10.073 1.00 90.81 109 LEU A O 1
ATOM 785 N N . ARG A 1 110 ? -13.974 -6.655 12.247 1.00 89.94 110 ARG A N 1
ATOM 786 C CA . ARG A 1 110 ? -12.915 -7.531 12.740 1.00 89.94 110 ARG A CA 1
ATOM 787 C C . ARG A 1 110 ? -13.204 -8.986 12.384 1.00 89.94 110 ARG A C 1
ATOM 789 O O . ARG A 1 110 ? -14.358 -9.423 12.440 1.00 89.94 110 ARG A O 1
ATOM 796 N N . GLU A 1 111 ? -12.158 -9.746 12.083 1.00 85.44 111 GLU A N 1
ATOM 797 C CA . 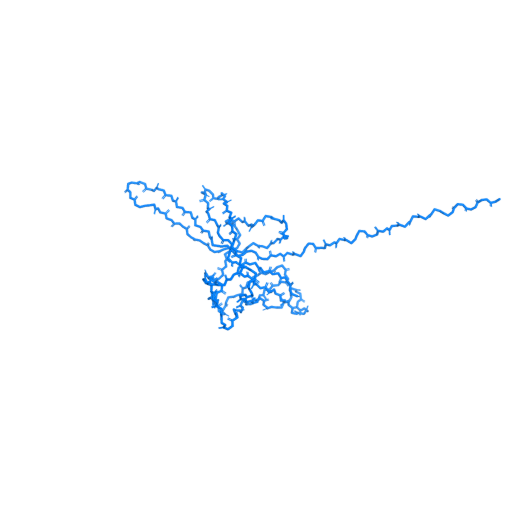GLU A 1 111 ? -12.265 -11.196 11.946 1.00 85.44 111 GLU A CA 1
ATOM 798 C C . GLU A 1 111 ? -12.869 -11.792 13.235 1.00 85.44 111 GLU A C 1
ATOM 800 O O . GLU A 1 111 ? -12.532 -11.389 14.350 1.00 85.44 111 GLU A O 1
ATOM 805 N N . GLY A 1 112 ? -13.851 -12.688 13.097 1.00 81.88 112 GLY A N 1
ATOM 806 C CA . GLY A 1 112 ? -14.632 -13.200 14.234 1.00 81.88 112 GLY A CA 1
ATOM 807 C C . GLY A 1 112 ? -15.841 -12.341 14.643 1.00 81.88 112 GLY A C 1
ATOM 808 O O . GLY A 1 112 ? -16.578 -12.722 15.550 1.00 81.88 112 GLY A O 1
ATOM 809 N N . GLY A 1 113 ? -16.104 -11.225 13.956 1.00 73.62 113 GLY A N 1
ATOM 810 C CA . GLY A 1 113 ? -17.415 -10.561 13.924 1.00 73.62 113 GLY A CA 1
ATOM 811 C C . GLY A 1 113 ? -17.734 -9.603 15.076 1.00 73.62 113 GLY A C 1
ATOM 812 O O . GLY A 1 113 ? -18.759 -8.924 15.028 1.00 73.62 113 GLY A O 1
ATOM 813 N N . THR A 1 114 ? -16.876 -9.486 16.090 1.00 80.38 114 THR A N 1
ATOM 814 C CA . THR A 1 114 ? -17.040 -8.485 17.156 1.00 80.38 114 THR A CA 1
ATOM 815 C C . THR A 1 114 ? -16.100 -7.301 16.971 1.00 80.38 114 THR A C 1
ATOM 817 O O . THR A 1 114 ? -14.906 -7.384 17.255 1.00 80.38 114 THR A O 1
ATOM 820 N N . GLY A 1 115 ? -16.678 -6.169 16.568 1.00 86.38 115 GLY A N 1
ATOM 821 C CA . GLY A 1 115 ? -16.012 -4.870 16.526 1.00 86.38 115 GLY A CA 1
ATOM 822 C C . GLY A 1 115 ? -15.632 -4.405 15.123 1.00 86.38 115 GLY A C 1
ATOM 823 O O . GLY A 1 115 ? -15.636 -5.164 14.157 1.00 86.38 115 GLY A O 1
ATOM 824 N N . VAL A 1 116 ? -15.307 -3.119 15.043 1.00 92.31 116 VAL A N 1
ATOM 825 C CA . VAL A 1 116 ? -14.797 -2.458 13.841 1.00 92.31 116 VAL A CA 1
ATOM 826 C C . VAL A 1 116 ? -13.285 -2.302 13.998 1.00 92.31 116 VAL A C 1
ATOM 828 O O . VAL A 1 116 ? -12.778 -2.147 15.116 1.00 92.31 116 VAL A O 1
ATOM 831 N N . PHE A 1 117 ? -12.551 -2.379 12.896 1.00 92.62 117 PHE A N 1
ATOM 832 C CA . PHE A 1 117 ? -11.161 -1.943 12.842 1.00 92.62 117 PHE A CA 1
ATOM 833 C C . PHE A 1 117 ? -11.045 -0.708 11.954 1.00 92.62 117 PHE A C 1
ATOM 835 O O . PHE A 1 117 ? -11.886 -0.467 11.086 1.00 92.62 117 PHE A O 1
ATOM 842 N N . LYS A 1 118 ? -9.989 0.065 12.186 1.00 93.94 118 LYS A N 1
ATOM 843 C CA . LYS A 1 118 ? -9.625 1.202 11.356 1.00 93.94 118 LYS A CA 1
ATOM 844 C C . LYS A 1 118 ? -8.120 1.192 11.145 1.00 93.94 118 LYS A C 1
ATOM 846 O O . LYS A 1 118 ? -7.371 1.107 12.116 1.00 93.94 118 LYS A O 1
ATOM 851 N N . TYR A 1 119 ? -7.708 1.315 9.892 1.00 94.88 119 TYR A N 1
ATOM 852 C CA . TYR A 1 119 ? -6.363 1.734 9.530 1.00 94.88 119 TYR A CA 1
ATOM 853 C C . TYR A 1 119 ? -6.431 3.131 8.936 1.00 94.88 119 TYR A C 1
ATOM 855 O O . TYR A 1 119 ? -7.233 3.369 8.037 1.00 94.88 119 TYR A O 1
ATOM 863 N N . ASP A 1 120 ? -5.594 4.033 9.430 1.00 95.62 120 ASP A N 1
ATOM 864 C CA . ASP A 1 120 ? -5.345 5.319 8.793 1.00 95.62 120 ASP A CA 1
ATOM 865 C C . ASP A 1 120 ? -4.164 5.188 7.840 1.00 95.62 120 ASP A C 1
ATOM 867 O O . ASP A 1 120 ? -3.110 4.664 8.201 1.00 95.62 120 ASP A O 1
ATOM 871 N N . CYS A 1 121 ? -4.379 5.629 6.606 1.00 94.31 121 CYS A N 1
ATOM 872 C CA . CYS A 1 121 ? -3.455 5.477 5.500 1.00 94.31 121 CYS A CA 1
ATOM 873 C C . CYS A 1 121 ? -2.883 6.831 5.114 1.00 94.31 121 CYS A C 1
ATOM 875 O O . CYS A 1 121 ? -3.609 7.745 4.717 1.00 94.31 121 CYS A O 1
ATOM 877 N N . PHE A 1 122 ? -1.569 6.938 5.215 1.00 94.19 122 PHE A N 1
ATOM 878 C CA .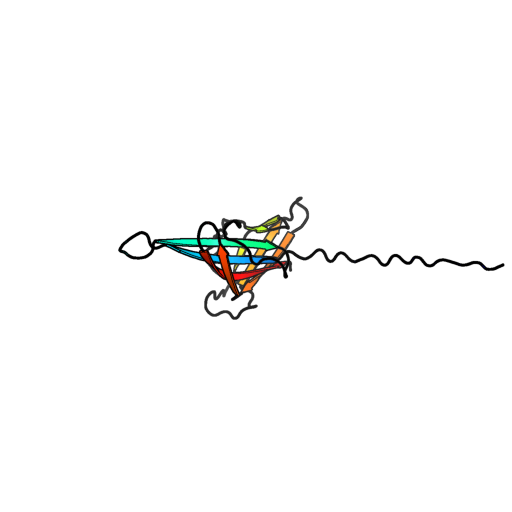 PHE A 1 122 ? -0.822 8.162 5.000 1.00 94.19 122 PHE A CA 1
ATOM 879 C C . PHE A 1 122 ? -0.000 8.060 3.725 1.00 94.19 122 PHE A C 1
ATOM 881 O O . PHE A 1 122 ? 0.435 6.972 3.345 1.00 94.19 122 PHE A O 1
ATOM 888 N N . LYS A 1 123 ? 0.222 9.202 3.077 1.00 94.31 123 LYS A N 1
ATOM 889 C CA . LYS A 1 123 ? 1.138 9.326 1.950 1.00 94.31 123 LYS A CA 1
ATOM 890 C C . LYS A 1 123 ? 2.513 8.839 2.383 1.00 94.31 123 LYS A C 1
ATOM 892 O O . LYS A 1 123 ? 2.999 9.223 3.443 1.00 94.31 123 LYS A O 1
ATOM 897 N N . GLU A 1 124 ? 3.140 8.043 1.537 1.00 92.69 124 GLU A N 1
ATOM 898 C CA . GLU A 1 124 ? 4.525 7.624 1.705 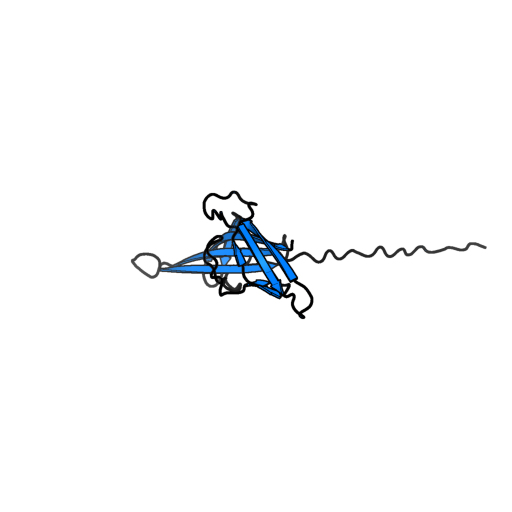1.00 92.69 124 GLU A CA 1
ATOM 899 C C . GLU A 1 124 ? 5.292 7.903 0.410 1.00 92.69 124 GLU A C 1
ATOM 901 O O . GLU A 1 124 ? 4.693 8.027 -0.667 1.00 92.69 124 GLU A O 1
ATOM 906 N N . GLN A 1 125 ? 6.607 8.061 0.525 1.00 91.19 125 GLN A N 1
ATOM 907 C CA . GLN A 1 125 ? 7.496 8.159 -0.625 1.00 91.19 125 GLN A CA 1
ATOM 908 C C . GLN A 1 125 ? 8.795 7.416 -0.329 1.00 91.19 125 GLN A C 1
ATOM 910 O O . GLN A 1 125 ? 9.846 8.004 -0.074 1.00 91.19 125 GLN A O 1
ATOM 915 N N . ASP A 1 126 ? 8.712 6.096 -0.407 1.00 92.06 126 ASP A N 1
ATOM 916 C CA . ASP A 1 126 ? 9.847 5.205 -0.210 1.00 92.06 126 ASP A CA 1
ATOM 917 C C . ASP A 1 126 ? 9.992 4.274 -1.418 1.00 92.06 126 ASP A C 1
ATOM 919 O O . ASP A 1 126 ? 9.051 4.054 -2.184 1.00 92.06 126 ASP A O 1
ATOM 923 N N . THR A 1 127 ? 11.193 3.754 -1.635 1.00 92.31 127 THR A N 1
ATOM 924 C CA . THR A 1 127 ? 11.481 2.864 -2.761 1.00 92.31 127 THR A CA 1
ATOM 925 C C . THR A 1 127 ? 12.223 1.627 -2.300 1.00 92.31 127 THR A C 1
ATOM 927 O O . THR A 1 127 ? 12.989 1.635 -1.330 1.00 92.31 127 THR A O 1
ATOM 930 N N . PHE A 1 128 ? 11.990 0.541 -3.019 1.00 91.44 128 PHE A N 1
ATOM 931 C CA . PHE A 1 128 ? 12.752 -0.683 -2.874 1.00 91.44 128 PHE A CA 1
ATOM 932 C C . PHE A 1 128 ? 12.835 -1.401 -4.212 1.00 91.44 128 PHE A C 1
ATOM 934 O O . PHE A 1 128 ? 12.108 -1.101 -5.159 1.00 91.44 128 PHE A O 1
ATOM 941 N N . THR A 1 129 ? 13.763 -2.339 -4.291 1.00 90.88 129 THR A N 1
ATOM 942 C CA . THR A 1 129 ? 13.881 -3.247 -5.424 1.00 90.88 129 THR A CA 1
ATOM 943 C C . THR A 1 129 ? 13.703 -4.655 -4.917 1.00 90.88 129 THR A C 1
ATOM 945 O O . THR A 1 129 ? 14.277 -4.997 -3.883 1.00 90.88 129 THR A O 1
ATOM 948 N N . ASP A 1 130 ? 12.975 -5.463 -5.666 1.00 87.50 130 ASP A N 1
ATOM 949 C CA . ASP A 1 130 ? 12.764 -6.864 -5.341 1.00 87.50 130 ASP A CA 1
ATOM 950 C C . ASP A 1 130 ? 13.001 -7.742 -6.574 1.00 87.50 130 ASP A C 1
ATOM 952 O O . ASP A 1 130 ? 12.948 -7.264 -7.712 1.00 87.50 130 ASP A O 1
ATOM 956 N N . PHE A 1 131 ? 13.329 -9.015 -6.359 1.00 85.12 131 PHE A N 1
ATOM 957 C CA . PHE A 1 131 ? 13.608 -9.955 -7.436 1.00 85.12 131 PHE A CA 1
ATOM 958 C C . PHE A 1 131 ? 12.610 -11.106 -7.441 1.00 85.12 131 PHE A C 1
ATOM 960 O O . PHE A 1 131 ? 12.630 -11.982 -6.578 1.00 85.12 131 PHE A O 1
ATOM 967 N N . CYS A 1 132 ? 11.824 -11.161 -8.510 1.00 75.31 132 CYS A N 1
ATOM 968 C CA . CYS A 1 132 ? 10.835 -12.197 -8.727 1.00 75.31 132 CYS A CA 1
ATOM 969 C C . CYS A 1 132 ? 10.714 -12.555 -10.199 1.00 75.31 132 CYS A C 1
ATOM 971 O O . CYS A 1 132 ? 10.069 -11.857 -10.985 1.00 75.31 132 CYS A O 1
ATOM 973 N N . PRO A 1 133 ? 11.191 -13.743 -10.566 1.00 82.44 133 PRO A N 1
ATOM 974 C CA . PRO A 1 133 ? 12.071 -14.015 -11.731 1.00 82.44 133 PRO A CA 1
ATOM 975 C C . PRO A 1 133 ? 12.799 -12.871 -12.484 1.00 82.44 133 PRO A C 1
ATOM 977 O O . PRO A 1 133 ? 13.682 -13.164 -13.289 1.00 82.44 133 PRO A O 1
ATOM 980 N N . LEU A 1 134 ? 12.447 -11.604 -12.271 1.00 83.38 134 LEU A N 1
ATOM 981 C CA . LEU A 1 134 ? 12.964 -10.376 -12.863 1.00 83.38 134 LEU A CA 1
ATOM 982 C C . LEU A 1 134 ? 13.106 -9.318 -11.758 1.00 83.38 134 LEU A C 1
ATOM 984 O O . LEU A 1 134 ? 12.482 -9.432 -10.704 1.00 83.38 134 LEU A O 1
ATOM 988 N N . ALA A 1 135 ? 13.918 -8.287 -11.990 1.00 87.69 135 ALA A N 1
ATOM 989 C CA . ALA A 1 135 ? 14.053 -7.177 -11.050 1.00 87.69 135 ALA A CA 1
ATOM 990 C C . ALA A 1 135 ? 12.869 -6.206 -11.185 1.00 87.69 135 ALA A C 1
ATOM 992 O O . ALA A 1 135 ? 12.638 -5.665 -12.269 1.00 87.69 135 ALA A O 1
ATOM 993 N N . PHE A 1 136 ? 12.161 -5.969 -10.084 1.00 88.38 136 PHE A N 1
ATOM 994 C CA . PHE A 1 136 ? 11.116 -4.959 -9.959 1.00 88.38 136 PHE A CA 1
ATOM 995 C C . PHE A 1 136 ? 11.654 -3.744 -9.208 1.00 88.38 136 PHE A C 1
ATOM 997 O O . PHE A 1 136 ? 12.317 -3.880 -8.178 1.00 88.38 136 PHE A O 1
ATOM 1004 N N . ALA A 1 137 ? 11.350 -2.554 -9.719 1.00 91.62 137 ALA A N 1
ATOM 1005 C CA . ALA A 1 137 ? 11.490 -1.306 -8.987 1.00 91.62 137 ALA A CA 1
ATOM 1006 C C . ALA A 1 137 ? 10.123 -0.933 -8.413 1.00 91.62 137 ALA A C 1
ATOM 1008 O O . ALA A 1 137 ? 9.159 -0.773 -9.163 1.00 91.62 137 ALA A O 1
ATOM 1009 N N . CYS A 1 138 ? 10.053 -0.805 -7.093 1.00 91.69 138 CYS A N 1
ATOM 1010 C CA . CYS A 1 138 ? 8.827 -0.548 -6.358 1.00 91.69 138 CYS A CA 1
ATOM 1011 C C . CYS A 1 138 ? 8.875 0.816 -5.670 1.00 91.69 138 CYS A C 1
ATOM 1013 O O . CYS A 1 138 ? 9.888 1.202 -5.077 1.00 91.69 138 CYS A O 1
ATOM 1015 N N . ASN A 1 139 ? 7.757 1.533 -5.723 1.00 92.00 139 ASN A N 1
ATOM 1016 C CA . ASN A 1 139 ? 7.524 2.776 -5.006 1.00 92.00 139 ASN A CA 1
ATOM 1017 C C . ASN A 1 139 ? 6.357 2.582 -4.036 1.00 92.00 139 ASN A C 1
ATOM 1019 O O . ASN A 1 139 ? 5.241 2.280 -4.457 1.00 92.00 139 ASN A O 1
ATOM 1023 N N . ILE A 1 140 ? 6.625 2.749 -2.744 1.00 91.94 140 ILE A N 1
ATOM 1024 C CA . ILE A 1 140 ? 5.595 2.760 -1.710 1.00 91.94 140 ILE A CA 1
ATOM 1025 C C . ILE A 1 140 ? 4.943 4.134 -1.737 1.00 91.94 140 ILE A C 1
ATOM 1027 O O . ILE A 1 140 ? 5.619 5.142 -1.526 1.00 91.94 140 ILE A O 1
ATOM 1031 N N . TYR A 1 141 ? 3.635 4.151 -1.975 1.00 91.06 141 TYR A N 1
ATOM 1032 C CA . TYR A 1 141 ? 2.852 5.379 -2.095 1.00 91.06 141 TYR A CA 1
ATOM 1033 C C . TYR A 1 141 ? 1.873 5.581 -0.931 1.00 91.06 141 TYR A C 1
ATOM 1035 O O . TYR A 1 141 ? 1.414 6.707 -0.721 1.00 91.06 141 TYR A O 1
ATOM 1043 N N . LEU A 1 142 ? 1.575 4.525 -0.161 1.00 92.56 142 LEU A N 1
ATOM 1044 C CA . LEU A 1 142 ? 0.806 4.603 1.081 1.00 92.56 142 LEU A CA 1
ATOM 1045 C C . LEU A 1 142 ? 1.364 3.691 2.173 1.00 92.56 142 LEU A C 1
ATOM 1047 O O . LEU A 1 142 ? 1.775 2.557 1.915 1.00 92.56 142 LEU A O 1
ATOM 1051 N N . ILE A 1 143 ? 1.253 4.171 3.409 1.00 94.06 143 ILE A N 1
ATOM 1052 C CA . ILE A 1 143 ? 1.465 3.405 4.635 1.00 94.06 143 ILE A CA 1
ATOM 1053 C C . ILE A 1 143 ? 0.212 3.474 5.513 1.00 94.06 143 ILE A C 1
ATOM 1055 O O . ILE A 1 143 ? -0.238 4.551 5.898 1.00 94.06 143 ILE A O 1
ATOM 1059 N N . CYS A 1 144 ? -0.367 2.324 5.836 1.00 94.88 144 CYS A N 1
ATOM 1060 C CA . CYS A 1 144 ? -1.575 2.193 6.639 1.00 94.88 144 CYS A CA 1
ATOM 1061 C C . CYS A 1 144 ? -1.236 1.654 8.028 1.00 94.88 144 CYS A C 1
ATOM 1063 O O . CYS A 1 144 ? -0.637 0.588 8.161 1.00 94.88 144 CYS A O 1
ATOM 1065 N N . ARG A 1 145 ? -1.644 2.373 9.073 1.00 94.69 145 ARG A N 1
ATOM 1066 C CA . ARG A 1 145 ? -1.387 2.030 10.480 1.00 94.69 145 ARG A CA 1
ATOM 1067 C C . ARG A 1 145 ? -2.710 1.933 11.216 1.00 94.69 145 ARG A C 1
ATOM 1069 O O . ARG A 1 145 ? -3.608 2.728 10.947 1.00 94.69 145 ARG A O 1
ATOM 1076 N N . GLN A 1 146 ? -2.860 0.964 12.116 1.00 91.88 146 GLN A N 1
ATOM 1077 C CA . GLN A 1 146 ? -4.113 0.876 12.867 1.00 91.88 146 GLN A CA 1
ATOM 1078 C C . GLN A 1 146 ? -4.254 2.106 13.787 1.00 91.88 146 GLN A C 1
ATOM 1080 O O . GLN A 1 146 ? -3.292 2.508 14.447 1.00 91.88 146 GLN A O 1
ATOM 1085 N N . ALA A 1 147 ? -5.451 2.690 13.777 1.00 85.31 147 ALA A N 1
ATOM 1086 C CA . ALA A 1 147 ? -5.818 3.900 14.512 1.00 85.31 147 ALA A CA 1
ATOM 1087 C C . ALA A 1 147 ? -6.434 3.600 15.886 1.00 85.31 147 ALA A C 1
ATOM 1089 O O . ALA A 1 147 ? -6.998 2.490 16.064 1.00 85.31 147 ALA A O 1
#

Sequence (147 aa):
MHFSFVYSLLLSGFAVTAQDIGRFAFCNSCIQIGPGAPSCTDGHYVHWGPEDGEKGNCNDPPTPFDSACEADSSSNIDTPLGSGPYSPVPDCDAGGAEPGTLMGSIIGLREGGTGVFKYDCFKEQDTFTDFCPLAFACNIYLICRQA

Radius of gyration: 20.9 Å; chains: 1; bounding box: 35×35×94 Å

Foldseek 3Di:
DDDDDPPPDPPDDPPPVQFWKKWKKKKKFWADPPPDGTDMDIFIAIDTDGPPDDNDAPPHDGDQDDFLQDFPQVDWDQYPFGIFGWDFDPPADLPPDDWFAFGTKGWDAGPVGPDIWIWTKTADFDWDWHCDVGIMTMTGGIMTGTD

Secondary structure (DSSP, 8-state):
-----------------PPEEEEEEEEEEEE--SSSSPEEEEEEEEEEEETTS----TTSPBPS-SBTTB--TT-EEEETTEEEEEEE-TT--TTTPPTT-EEEEEEEEETTSSSEEEEEEEEEEEEEEEEESEEEEEEEEEEEEE-